Protein AF-A0A962NAY6-F1 (afdb_monomer_lite)

Foldseek 3Di:
DQDQALADWDQPPVVRDIDRADDDPDDRHQFQEWDDDDQWIWTFGDPDPWTFIKTWHADPVNRHTPDIDTQDTDDPQQNDWHYWDDDPQKIKTFRPPCVVQADPVRHGDPPDDDDDTDIDMTGSCPCVVVVVVVDDDDPPDDDDDD

Secondary structure (DSSP, 8-state):
-EETTTEEEEEETTTTEEEEPB-SS---TTEEEEEEETTEEEEEE-SSSSPEEEEEEEPTTSSBEEEEEEEEE--TT-SB---EEEETTEEEEESB--GGGB-TTSPBPTT--PPPPPEEEE-TTTTHHHHHHT-S----------

Radius of gyration: 18.01 Å; chains: 1; bounding box: 41×32×71 Å

Sequence (146 aa):
LSDYELGMLIADVQQQQVVSAEVASHNLGGIEHLSWHDGYLIAIQNYNQPNRVMRMLLSPDGRSLKSMAPLESSKPAMQRPTVGVVGGDRFYFIANSQRDDYGPDGRLFDGLQAEPRVIYQVSPSFALKAQQESGGPKAAEGNSGG

Structure (mmCIF, N/CA/C/O backbone):
data_AF-A0A962NAY6-F1
#
_entry.id   AF-A0A962NAY6-F1
#
loop_
_atom_site.group_PDB
_atom_site.id
_atom_site.type_symbol
_atom_site.label_atom_id
_atom_site.label_alt_id
_atom_site.label_comp_id
_atom_site.label_asym_id
_atom_site.label_entity_id
_atom_site.label_seq_id
_atom_site.pdbx_PDB_ins_code
_atom_site.Cartn_x
_atom_site.Cartn_y
_atom_site.Cartn_z
_atom_site.occupancy
_atom_site.B_iso_or_equiv
_atom_site.auth_seq_id
_atom_site.auth_comp_id
_atom_site.auth_asym_id
_atom_site.auth_atom_id
_atom_site.pdbx_PDB_model_num
ATOM 1 N N . LEU A 1 1 ? -8.746 7.119 1.668 1.00 86.69 1 LEU A N 1
ATOM 2 C CA . LEU A 1 1 ? -8.000 7.435 0.428 1.00 86.69 1 LEU A CA 1
ATOM 3 C C . LEU A 1 1 ? -6.519 7.428 0.765 1.00 86.69 1 LEU A C 1
ATOM 5 O O . LEU A 1 1 ? -6.186 7.724 1.908 1.00 86.69 1 LEU A O 1
ATOM 9 N N . SER A 1 2 ? -5.659 7.067 -0.180 1.00 90.00 2 SER A N 1
ATOM 10 C CA . SER A 1 2 ? -4.210 7.201 -0.027 1.00 90.00 2 SER A CA 1
ATOM 11 C C . SER A 1 2 ? -3.711 8.382 -0.841 1.00 90.00 2 SER A C 1
ATOM 13 O O . SER A 1 2 ? -4.155 8.600 -1.965 1.00 90.00 2 SER A O 1
ATOM 15 N N . ASP A 1 3 ? -2.785 9.110 -0.249 1.00 90.62 3 ASP A N 1
ATOM 16 C CA . ASP A 1 3 ? -1.947 10.114 -0.868 1.00 90.62 3 ASP A CA 1
ATOM 17 C C . ASP A 1 3 ? -0.494 9.716 -0.591 1.00 90.62 3 ASP A C 1
ATOM 19 O O . ASP A 1 3 ? -0.155 9.284 0.515 1.00 90.62 3 ASP A O 1
ATOM 23 N N . TYR A 1 4 ? 0.356 9.802 -1.608 1.00 87.81 4 TYR A N 1
ATOM 24 C CA . TYR A 1 4 ? 1.712 9.276 -1.517 1.00 87.81 4 TYR A CA 1
ATOM 25 C C . TYR A 1 4 ? 2.575 10.046 -0.509 1.00 87.81 4 TYR A C 1
ATOM 27 O O . TYR A 1 4 ? 3.373 9.443 0.206 1.00 87.81 4 TYR A O 1
ATOM 35 N N . GLU A 1 5 ? 2.365 11.355 -0.389 1.00 86.62 5 GLU A N 1
ATOM 36 C CA . GLU A 1 5 ? 3.150 12.231 0.484 1.00 86.62 5 GLU A CA 1
ATOM 37 C C . GLU A 1 5 ? 2.445 12.449 1.826 1.00 86.62 5 GLU A C 1
ATOM 39 O O . GLU A 1 5 ? 3.054 12.349 2.892 1.00 86.62 5 GLU A O 1
ATOM 44 N N . LEU A 1 6 ? 1.134 12.707 1.787 1.00 86.25 6 LEU A N 1
ATOM 45 C CA . LEU A 1 6 ? 0.334 13.024 2.975 1.00 86.25 6 LEU A CA 1
ATOM 46 C C . LEU A 1 6 ? -0.119 11.774 3.743 1.00 86.25 6 LEU A C 1
ATOM 48 O O . LEU A 1 6 ? -0.554 11.868 4.893 1.00 86.25 6 LEU A O 1
ATOM 52 N N . GLY A 1 7 ? -0.020 10.598 3.126 1.00 88.94 7 GLY A N 1
ATOM 53 C CA . GLY A 1 7 ? -0.439 9.329 3.698 1.00 88.94 7 GLY A CA 1
ATOM 54 C C . GLY A 1 7 ? -1.941 9.092 3.577 1.00 88.94 7 GLY A C 1
ATOM 55 O O . GLY A 1 7 ? -2.515 9.176 2.496 1.00 88.94 7 GLY A O 1
ATOM 56 N N . MET A 1 8 ? -2.609 8.710 4.667 1.00 89.25 8 MET A N 1
ATOM 57 C CA . MET A 1 8 ? -4.030 8.360 4.597 1.00 89.25 8 MET A CA 1
ATOM 58 C C . MET A 1 8 ? -4.925 9.571 4.852 1.00 89.25 8 MET A C 1
ATOM 60 O O . MET A 1 8 ? -4.800 10.254 5.866 1.00 89.25 8 MET A O 1
ATOM 64 N N . LEU A 1 9 ? -5.892 9.760 3.959 1.00 90.50 9 LEU A N 1
ATOM 65 C CA . LEU A 1 9 ? -6.949 10.757 4.074 1.00 90.50 9 LEU A CA 1
ATOM 66 C C . LEU A 1 9 ? -8.301 10.072 4.285 1.00 90.50 9 LEU A C 1
ATOM 68 O O . LEU A 1 9 ? -8.604 9.043 3.664 1.00 90.50 9 LEU A O 1
ATOM 72 N N . ILE A 1 10 ? -9.141 10.671 5.120 1.00 88.81 10 ILE A N 1
ATOM 73 C CA . ILE A 1 10 ? -10.516 10.252 5.379 1.00 88.81 10 ILE A CA 1
ATOM 74 C C . ILE A 1 10 ? -11.446 11.265 4.730 1.00 88.81 10 ILE A C 1
ATOM 76 O O . ILE A 1 10 ? -11.423 12.446 5.067 1.00 88.81 10 ILE A O 1
ATOM 80 N N . ALA A 1 11 ? -12.260 10.786 3.793 1.00 90.44 11 ALA A N 1
ATOM 81 C CA . ALA A 1 11 ? -13.292 11.582 3.149 1.00 90.44 11 ALA A CA 1
ATOM 82 C C . ALA A 1 11 ? -14.639 11.313 3.831 1.00 90.44 11 ALA A C 1
ATOM 84 O O . ALA A 1 11 ? -15.181 10.212 3.725 1.00 90.44 11 ALA A O 1
ATOM 85 N N . ASP A 1 12 ? -15.179 12.320 4.513 1.00 88.62 12 ASP A N 1
ATOM 86 C CA . ASP A 1 12 ? -16.567 12.333 4.962 1.00 88.62 12 ASP A CA 1
ATOM 87 C C . ASP A 1 12 ? -17.430 12.895 3.828 1.00 88.62 12 ASP A C 1
ATOM 89 O O . ASP A 1 12 ? -17.487 14.102 3.582 1.00 88.62 12 ASP A O 1
ATOM 93 N N . VAL A 1 13 ? -18.075 11.989 3.094 1.00 89.88 13 VAL A N 1
ATOM 94 C CA . VAL A 1 13 ? -18.878 12.340 1.915 1.00 89.88 13 VAL A CA 1
ATOM 95 C C . VAL A 1 13 ? -20.129 13.126 2.305 1.00 89.88 13 VAL A C 1
ATOM 97 O O . VAL A 1 13 ? -20.554 14.000 1.552 1.00 89.88 13 VAL A O 1
ATOM 100 N N . GLN A 1 14 ? -20.709 12.850 3.477 1.00 91.25 14 GLN A N 1
ATOM 101 C CA . GLN A 1 14 ? -21.913 13.544 3.938 1.00 91.25 14 GLN A CA 1
ATOM 102 C C . GLN A 1 14 ? -21.602 14.989 4.317 1.00 91.25 14 GLN A C 1
ATOM 104 O O . GLN 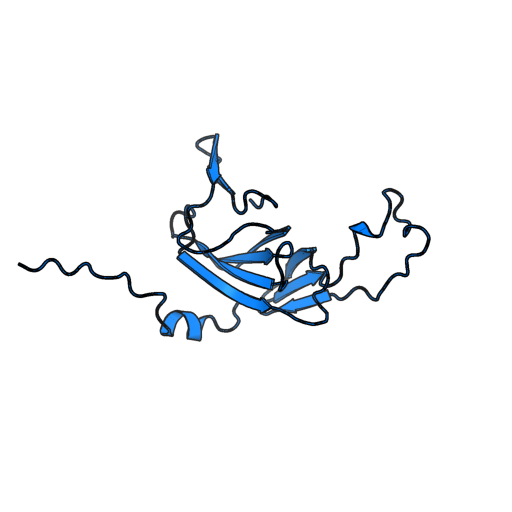A 1 14 ? -22.357 15.893 3.972 1.00 91.25 14 GLN A O 1
ATOM 109 N N . GLN A 1 15 ? -20.478 15.206 4.999 1.00 91.12 15 GLN A N 1
ATOM 110 C CA . GLN A 1 15 ? -20.043 16.535 5.433 1.00 91.12 15 GLN A CA 1
ATOM 111 C C . GLN A 1 15 ? -19.233 17.278 4.361 1.00 91.12 15 GLN A C 1
ATOM 113 O O . GLN A 1 15 ? -18.864 18.429 4.575 1.00 91.12 15 GLN A O 1
ATOM 118 N N . GLN A 1 16 ? -18.960 16.633 3.220 1.00 94.75 16 GLN A N 1
ATOM 119 C CA . GLN A 1 16 ? -18.106 17.142 2.140 1.00 94.75 16 GLN A CA 1
ATOM 120 C C . GLN A 1 16 ? -16.730 17.597 2.647 1.00 94.75 16 GLN A C 1
ATOM 122 O O . GLN A 1 16 ? -16.207 18.639 2.257 1.00 94.75 16 GLN A O 1
ATOM 127 N N . GLN A 1 17 ? -16.150 16.806 3.546 1.00 92.56 17 GLN A N 1
ATOM 128 C CA . GLN A 1 17 ? -14.901 17.117 4.235 1.00 92.56 17 GLN A CA 1
ATOM 129 C C . GLN A 1 17 ? -13.864 16.037 3.949 1.00 92.56 17 GLN A C 1
ATOM 131 O O . GLN A 1 17 ? -14.187 14.852 3.860 1.00 92.56 17 GLN A O 1
ATOM 136 N N . VAL A 1 18 ? -12.602 16.443 3.839 1.00 91.50 18 VAL A N 1
ATOM 137 C CA . VAL A 1 18 ? -11.463 15.527 3.776 1.00 91.50 18 VAL A CA 1
ATOM 138 C C . VAL A 1 18 ? -10.482 15.937 4.858 1.00 91.50 18 VAL A C 1
ATOM 140 O O . VAL A 1 18 ? -10.054 17.087 4.903 1.00 91.50 18 VAL A O 1
ATOM 143 N N . VAL A 1 19 ? -10.138 14.995 5.728 1.00 88.19 19 VAL A N 1
ATOM 144 C CA . VAL A 1 19 ? -9.191 15.205 6.825 1.00 88.19 19 VAL A CA 1
ATOM 145 C C . VAL A 1 19 ? -8.074 14.176 6.751 1.00 88.19 19 VAL A C 1
ATOM 147 O O . VAL A 1 19 ? -8.284 13.050 6.293 1.00 88.19 19 VAL A O 1
ATOM 150 N N . SER A 1 20 ? -6.881 14.541 7.207 1.00 87.12 20 SER A N 1
ATOM 151 C CA . SER A 1 20 ? -5.810 13.565 7.402 1.00 87.12 20 SER A CA 1
ATOM 152 C C . SER A 1 20 ? -6.200 12.583 8.500 1.00 87.12 20 SER 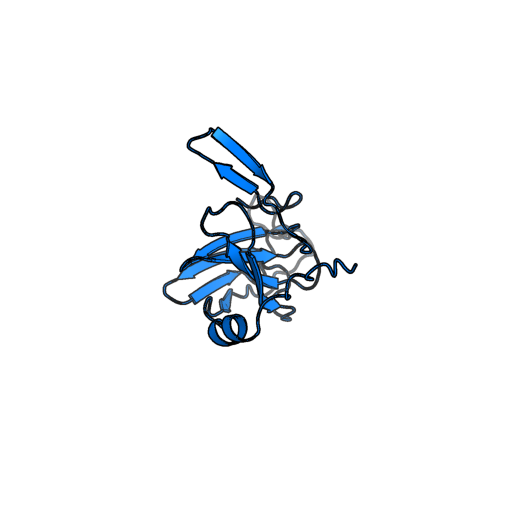A C 1
ATOM 154 O O . SER A 1 20 ? -6.783 12.974 9.510 1.00 87.12 20 SER A O 1
ATOM 156 N N . ALA A 1 21 ? -5.878 11.306 8.314 1.00 84.12 21 ALA A N 1
ATOM 157 C CA . ALA A 1 21 ? -6.106 10.320 9.354 1.00 84.12 21 ALA A CA 1
ATOM 158 C C . ALA A 1 21 ? -5.185 10.570 10.547 1.00 84.12 21 ALA A C 1
ATOM 160 O O . ALA A 1 21 ? -3.968 10.684 10.394 1.00 84.12 21 ALA A O 1
ATOM 161 N N . GLU A 1 22 ? -5.767 10.623 11.742 1.00 75.12 22 GLU A N 1
ATOM 162 C CA . GLU A 1 22 ? -4.994 10.744 12.970 1.00 75.12 22 GLU A CA 1
ATOM 163 C C . GLU A 1 22 ? -4.288 9.425 13.284 1.00 75.12 22 GLU A C 1
ATOM 165 O O . GLU A 1 22 ? -4.908 8.353 13.322 1.00 75.12 22 GLU A O 1
ATOM 170 N N . VAL A 1 23 ? -2.979 9.509 13.530 1.00 67.75 23 VAL A N 1
ATOM 171 C CA . VAL A 1 23 ? -2.162 8.351 13.886 1.00 67.75 23 VAL A CA 1
ATOM 172 C C . VAL A 1 23 ? -1.147 8.725 14.948 1.00 67.75 23 VAL A C 1
ATOM 174 O O . VAL A 1 23 ? -0.259 9.547 14.725 1.00 67.75 23 VAL A O 1
ATOM 177 N N . ALA A 1 24 ? -1.230 8.058 16.095 1.00 60.72 24 ALA A N 1
ATOM 178 C CA . ALA A 1 24 ? -0.119 8.042 17.027 1.00 60.72 24 ALA A CA 1
ATOM 179 C C . ALA A 1 24 ? 0.990 7.134 16.464 1.00 60.72 24 ALA A C 1
ATOM 181 O O . ALA A 1 24 ? 0.734 5.995 16.065 1.00 60.72 24 ALA A O 1
ATOM 182 N N . SER A 1 25 ? 2.217 7.661 16.430 1.00 69.38 25 SER A N 1
ATOM 183 C CA . SER A 1 25 ? 3.483 6.918 16.303 1.00 69.38 25 SER A CA 1
ATOM 184 C C . SER A 1 25 ? 3.758 6.084 15.035 1.00 69.38 25 SER A C 1
ATOM 186 O O . SER A 1 25 ? 4.761 5.372 15.015 1.00 69.38 25 SER A O 1
ATOM 188 N N . HIS A 1 26 ? 2.976 6.196 13.951 1.00 75.25 26 HIS A N 1
ATOM 189 C CA . HIS A 1 26 ? 3.254 5.473 12.696 1.00 75.25 26 HIS A CA 1
ATOM 190 C C . HIS A 1 26 ? 3.358 6.396 11.478 1.00 75.25 26 HIS A C 1
ATOM 192 O O . HIS A 1 26 ? 2.578 7.328 11.307 1.00 75.25 26 HIS A O 1
ATOM 198 N N . ASN A 1 27 ? 4.315 6.094 10.596 1.00 82.56 27 ASN A N 1
ATOM 199 C CA . ASN A 1 27 ? 4.482 6.774 9.314 1.00 82.56 27 ASN A CA 1
ATOM 200 C C . ASN A 1 27 ? 3.511 6.186 8.270 1.00 82.56 27 ASN A C 1
ATOM 202 O O . ASN A 1 27 ? 3.613 5.004 7.911 1.00 82.56 27 ASN A O 1
ATOM 206 N N . LEU A 1 28 ? 2.592 7.027 7.791 1.00 86.94 28 LEU A N 1
ATOM 207 C CA . LEU A 1 28 ? 1.651 6.708 6.715 1.00 86.94 28 LEU A CA 1
ATOM 208 C C . LEU A 1 28 ? 2.088 7.195 5.330 1.00 86.94 28 LEU A C 1
ATOM 210 O O . LEU A 1 28 ? 1.379 6.940 4.365 1.00 86.94 28 LEU A O 1
ATOM 214 N N . GLY A 1 29 ? 3.230 7.866 5.211 1.00 87.44 29 GLY A N 1
ATOM 215 C CA . GLY A 1 29 ? 3.781 8.243 3.916 1.00 87.44 29 GLY A CA 1
ATOM 216 C C . GLY A 1 29 ? 4.056 7.014 3.050 1.00 87.44 29 GLY A C 1
ATOM 217 O O . GLY A 1 29 ? 4.313 5.905 3.544 1.00 87.44 29 GLY A O 1
ATOM 218 N N . GLY A 1 30 ? 3.977 7.209 1.740 1.00 91.44 30 GLY A N 1
ATOM 219 C CA . GLY A 1 30 ? 4.284 6.191 0.752 1.00 91.44 30 GLY A CA 1
ATOM 220 C C . GLY A 1 30 ? 3.268 5.082 0.607 1.00 91.44 30 GLY A C 1
ATOM 221 O O . GLY A 1 30 ? 3.652 3.999 0.170 1.00 91.44 30 GLY A O 1
ATOM 222 N N . ILE A 1 31 ? 2.020 5.291 1.035 1.00 94.25 31 ILE A N 1
ATOM 223 C CA . ILE A 1 31 ? 0.941 4.349 0.736 1.00 94.25 31 ILE A CA 1
ATOM 224 C C . ILE A 1 31 ? 0.602 4.491 -0.750 1.00 94.25 31 ILE A C 1
ATOM 226 O O . ILE A 1 31 ? -0.064 5.438 -1.156 1.00 94.25 31 ILE A O 1
ATOM 230 N N . GLU A 1 32 ? 1.042 3.525 -1.550 1.00 94.31 32 GLU A N 1
ATOM 231 C CA . GLU A 1 32 ? 0.758 3.459 -2.989 1.00 94.31 32 GLU A CA 1
ATOM 232 C C . GLU A 1 32 ? -0.661 2.947 -3.253 1.00 94.31 32 GLU A C 1
ATOM 234 O O . GLU A 1 32 ? -1.308 3.349 -4.216 1.00 94.31 32 GLU A O 1
ATOM 239 N N . HIS A 1 33 ? -1.173 2.059 -2.392 1.00 95.25 33 HIS A N 1
ATOM 240 C CA . HIS A 1 33 ? -2.479 1.434 -2.597 1.00 95.25 33 HIS A CA 1
ATOM 241 C C . HIS A 1 33 ? -3.174 1.066 -1.289 1.00 95.25 33 HIS A C 1
ATOM 243 O O . HIS A 1 33 ? -2.528 0.613 -0.341 1.00 95.25 33 HIS A O 1
ATOM 249 N N . LEU A 1 34 ? -4.506 1.183 -1.278 1.00 95.50 34 LEU A N 1
ATOM 250 C CA . LEU A 1 34 ? -5.388 0.742 -0.196 1.00 95.50 34 LEU A CA 1
ATOM 251 C C . LEU A 1 34 ? -6.483 -0.190 -0.723 1.00 95.50 34 LEU A C 1
ATOM 253 O O . LEU A 1 34 ? -7.079 0.043 -1.772 1.00 95.50 34 LEU A O 1
ATOM 257 N N . SER A 1 35 ? -6.799 -1.235 0.034 1.00 95.44 35 SER A N 1
ATOM 258 C CA . SER A 1 35 ? -7.940 -2.123 -0.218 1.00 95.44 35 SER A CA 1
ATOM 259 C C . SER A 1 35 ? -8.664 -2.449 1.075 1.00 95.44 35 SER A C 1
ATOM 261 O O . SER A 1 35 ? -8.028 -2.674 2.097 1.00 95.44 35 SER A O 1
ATOM 263 N N . TRP A 1 36 ? -9.992 -2.486 1.038 1.00 92.44 36 TRP A N 1
ATOM 264 C CA . TRP A 1 36 ? -10.805 -2.889 2.183 1.00 92.44 36 TRP A CA 1
ATOM 265 C C . TRP A 1 36 ? -11.048 -4.398 2.176 1.00 92.44 36 TRP A C 1
ATOM 267 O O . TRP A 1 36 ? -11.346 -4.966 1.125 1.00 92.44 36 TRP A O 1
ATOM 277 N N . HIS A 1 37 ? -10.959 -5.037 3.341 1.00 92.62 37 HIS A N 1
ATOM 278 C CA . HIS A 1 37 ? -11.319 -6.440 3.526 1.00 92.62 37 HIS A CA 1
ATOM 279 C C . HIS A 1 37 ? -11.684 -6.710 4.991 1.00 92.62 37 HIS A C 1
ATOM 281 O O . HIS A 1 37 ? -10.914 -6.382 5.887 1.00 92.62 37 HIS A O 1
ATOM 287 N N . ASP A 1 38 ? -12.864 -7.286 5.233 1.00 88.94 38 ASP A N 1
ATOM 288 C CA . ASP A 1 38 ? -13.314 -7.804 6.535 1.00 88.94 38 ASP A CA 1
ATOM 289 C C . ASP A 1 38 ? -13.043 -6.900 7.755 1.00 88.94 38 ASP A C 1
ATOM 291 O O . ASP A 1 38 ? -12.632 -7.356 8.822 1.00 88.94 38 ASP A O 1
ATOM 295 N N . GLY A 1 39 ? -13.303 -5.595 7.615 1.00 86.62 39 GLY A N 1
ATOM 296 C CA . GLY A 1 39 ? -13.202 -4.636 8.723 1.00 86.62 39 GLY A CA 1
ATOM 297 C C . GLY A 1 39 ? -11.834 -3.972 8.884 1.00 86.62 39 GLY A C 1
ATOM 298 O O . GLY A 1 39 ? -11.640 -3.200 9.822 1.00 86.62 39 GLY A O 1
ATOM 299 N N . TYR A 1 40 ? -10.888 -4.243 7.989 1.00 91.50 40 TYR A N 1
ATOM 300 C CA . TYR A 1 40 ? -9.575 -3.609 7.981 1.00 91.50 40 TYR A CA 1
ATOM 301 C C . TYR A 1 40 ? -9.169 -3.163 6.577 1.00 91.50 40 TYR A C 1
ATOM 303 O O . TYR A 1 40 ? -9.692 -3.610 5.554 1.00 91.50 40 TYR A O 1
ATOM 311 N N . LEU A 1 41 ? -8.201 -2.253 6.542 1.00 94.25 41 LEU A N 1
ATOM 312 C CA . LEU A 1 41 ? -7.511 -1.850 5.329 1.00 94.25 41 LEU A CA 1
ATOM 313 C C . LEU A 1 41 ? -6.258 -2.708 5.137 1.00 94.25 41 LEU A C 1
ATOM 315 O O . LEU A 1 41 ? -5.554 -3.051 6.087 1.00 94.25 41 LEU A O 1
ATOM 319 N N . ILE A 1 42 ? -5.966 -3.021 3.885 1.00 96.31 42 ILE A N 1
ATOM 320 C CA . ILE A 1 42 ? -4.697 -3.562 3.421 1.00 96.31 42 ILE A CA 1
ATOM 321 C C . ILE A 1 42 ? -4.000 -2.434 2.673 1.00 96.31 42 ILE A C 1
ATOM 323 O O . ILE A 1 42 ? -4.572 -1.878 1.735 1.00 96.31 42 ILE A O 1
ATOM 327 N N . ALA A 1 43 ? -2.785 -2.099 3.086 1.00 95.81 43 ALA A N 1
ATOM 328 C CA . ALA A 1 43 ? -1.992 -1.035 2.496 1.00 95.81 43 ALA A CA 1
ATOM 329 C C . ALA A 1 43 ? -0.705 -1.584 1.891 1.00 95.81 43 ALA A C 1
ATOM 331 O O . ALA A 1 43 ? -0.010 -2.377 2.527 1.00 95.81 43 ALA A O 1
ATOM 332 N N . ILE A 1 44 ? -0.360 -1.120 0.695 1.00 97.00 44 ILE A N 1
ATOM 333 C CA . ILE A 1 44 ? 0.973 -1.300 0.118 1.00 97.00 44 ILE A CA 1
ATOM 334 C C . ILE A 1 44 ? 1.751 -0.014 0.377 1.00 97.00 44 ILE A C 1
ATOM 336 O O . ILE A 1 44 ? 1.296 1.058 -0.014 1.00 97.00 44 ILE A O 1
ATOM 340 N N . GLN A 1 45 ? 2.906 -0.124 1.036 1.00 94.56 45 GLN A N 1
ATOM 341 C CA . GLN A 1 45 ? 3.843 0.984 1.215 1.00 94.56 45 GLN A CA 1
ATOM 342 C C . GLN A 1 45 ? 5.162 0.696 0.501 1.00 94.56 45 GLN A C 1
ATOM 344 O O . GLN A 1 45 ? 5.781 -0.345 0.749 1.00 94.56 45 GLN A O 1
ATOM 349 N N . ASN A 1 46 ? 5.584 1.616 -0.367 1.00 94.00 46 ASN A N 1
ATOM 350 C CA . ASN A 1 46 ? 6.773 1.456 -1.213 1.00 94.00 46 ASN A CA 1
ATOM 351 C C . ASN A 1 46 ? 7.700 2.694 -1.273 1.00 94.00 46 ASN A C 1
ATOM 353 O O . ASN A 1 46 ? 8.704 2.651 -1.977 1.00 94.00 46 ASN A O 1
ATOM 357 N N . TYR A 1 47 ? 7.408 3.767 -0.526 1.00 89.44 47 TYR A N 1
ATOM 358 C CA . TYR A 1 47 ? 8.286 4.949 -0.461 1.00 89.44 47 TYR A CA 1
ATOM 359 C C . TYR A 1 47 ? 9.539 4.713 0.385 1.00 89.44 47 TYR A C 1
ATOM 361 O O . TYR A 1 47 ? 10.657 5.000 -0.031 1.00 89.44 47 TYR A O 1
ATOM 369 N N . ASN A 1 48 ? 9.350 4.172 1.591 1.00 84.69 48 ASN A N 1
ATOM 370 C CA . ASN A 1 48 ? 10.434 3.894 2.527 1.00 84.69 48 ASN A CA 1
ATOM 371 C C . ASN A 1 48 ? 10.785 2.410 2.497 1.00 84.69 48 ASN A C 1
ATOM 373 O O . ASN A 1 48 ? 9.895 1.559 2.512 1.00 84.69 48 ASN A O 1
ATOM 377 N N . GLN A 1 49 ? 12.081 2.100 2.541 1.00 87.75 49 GLN A N 1
ATOM 378 C CA . GLN A 1 49 ? 12.527 0.723 2.714 1.00 87.75 49 GLN A CA 1
ATOM 379 C C . GLN A 1 49 ? 12.427 0.283 4.189 1.00 87.75 49 GLN A C 1
ATOM 381 O O . GLN A 1 49 ? 12.717 1.078 5.086 1.00 87.75 49 GLN A O 1
ATOM 386 N N . PRO A 1 50 ? 12.052 -0.981 4.459 1.00 91.81 50 PRO A N 1
ATOM 387 C CA . PRO A 1 50 ? 11.656 -1.991 3.478 1.00 91.81 50 PRO A CA 1
ATOM 388 C C . PRO A 1 50 ? 10.240 -1.762 2.926 1.00 91.81 50 PRO A C 1
ATOM 390 O O . PRO A 1 50 ? 9.322 -1.411 3.671 1.00 91.81 50 PRO A O 1
ATOM 393 N N . ASN A 1 51 ? 10.054 -2.073 1.640 1.00 95.25 51 ASN A N 1
ATOM 394 C CA . ASN A 1 51 ? 8.727 -2.220 1.043 1.00 95.25 51 ASN A CA 1
ATOM 395 C C . ASN A 1 51 ? 7.882 -3.225 1.840 1.00 95.25 51 ASN A C 1
ATOM 397 O O . ASN A 1 51 ? 8.366 -4.300 2.221 1.00 95.25 51 ASN A O 1
ATOM 401 N N . ARG A 1 52 ? 6.604 -2.902 2.061 1.00 95.44 52 ARG A N 1
ATOM 402 C CA . ARG A 1 52 ? 5.740 -3.674 2.964 1.00 95.44 52 ARG A CA 1
ATOM 403 C C . ARG A 1 52 ? 4.273 -3.676 2.552 1.00 95.44 52 ARG A C 1
ATOM 405 O O . ARG A 1 52 ? 3.757 -2.696 2.022 1.00 95.44 52 ARG A O 1
ATOM 412 N N . VAL A 1 53 ? 3.600 -4.782 2.858 1.00 96.75 53 VAL A N 1
ATOM 413 C CA . VAL A 1 53 ? 2.140 -4.895 2.866 1.00 96.75 53 VAL A CA 1
ATOM 414 C C . VAL A 1 53 ? 1.687 -4.906 4.317 1.00 96.75 53 VAL A C 1
ATOM 416 O O . VAL A 1 53 ? 2.126 -5.744 5.105 1.00 96.75 53 VAL A O 1
ATOM 419 N N . MET A 1 54 ? 0.809 -3.980 4.678 1.00 94.56 54 MET A N 1
ATOM 420 C CA . MET A 1 54 ? 0.342 -3.764 6.044 1.00 94.56 54 MET A CA 1
ATOM 421 C C . MET A 1 54 ? -1.154 -4.042 6.145 1.00 94.56 54 MET A C 1
ATOM 423 O O . MET A 1 54 ? -1.920 -3.662 5.266 1.00 94.56 54 MET A O 1
ATOM 427 N N . ARG A 1 55 ? -1.581 -4.638 7.254 1.00 94.56 55 ARG A N 1
ATOM 428 C CA . ARG A 1 55 ? -2.966 -4.614 7.719 1.00 94.56 55 ARG A CA 1
ATOM 429 C C . ARG A 1 55 ? -3.139 -3.439 8.671 1.00 94.56 55 ARG A C 1
ATOM 431 O O . ARG A 1 55 ? -2.315 -3.243 9.561 1.00 94.56 55 ARG A O 1
ATOM 438 N N . MET A 1 56 ? -4.206 -2.680 8.490 1.00 91.81 56 MET A N 1
ATOM 439 C CA . MET A 1 56 ? -4.513 -1.467 9.233 1.00 91.81 56 MET A CA 1
ATOM 440 C C . MET A 1 56 ? -5.941 -1.558 9.771 1.00 91.81 56 MET A C 1
ATOM 442 O O . MET A 1 56 ? -6.898 -1.633 9.001 1.00 91.81 56 MET A O 1
ATOM 446 N N . LEU A 1 57 ? -6.088 -1.565 11.092 1.00 89.94 57 LEU A N 1
ATOM 447 C CA . LEU A 1 57 ? -7.393 -1.561 11.741 1.00 89.94 57 LEU A CA 1
ATOM 448 C C . LEU A 1 57 ? -7.819 -0.118 11.995 1.00 89.94 57 LEU A C 1
ATOM 450 O O . LEU A 1 57 ? -7.088 0.636 12.641 1.00 89.94 57 LEU A O 1
ATOM 454 N N . LEU A 1 58 ? -9.004 0.254 11.519 1.00 86.25 58 LEU A N 1
ATOM 455 C CA . LEU A 1 58 ? -9.594 1.556 11.816 1.00 86.25 58 LEU A CA 1
ATOM 456 C C . LEU A 1 58 ? -10.357 1.528 13.145 1.00 86.25 58 LEU A C 1
ATOM 458 O O . LEU A 1 58 ? -10.755 0.475 13.648 1.00 86.25 58 LEU A O 1
ATOM 462 N N . SER A 1 59 ? -10.584 2.705 13.716 1.00 85.88 59 SER A N 1
ATOM 463 C CA . SER A 1 59 ? -11.572 2.894 14.773 1.00 85.88 59 SER A CA 1
ATOM 464 C C . SER A 1 59 ? -12.986 2.569 14.276 1.00 85.88 59 SER A C 1
ATOM 466 O O . SER A 1 59 ? -13.236 2.632 13.073 1.00 85.88 59 SER A O 1
ATOM 468 N N . PRO A 1 60 ? -13.936 2.249 15.178 1.00 85.12 60 PRO A N 1
ATOM 469 C CA . PRO A 1 60 ? -15.314 1.941 14.784 1.00 85.12 60 PRO A CA 1
ATOM 470 C C . PRO A 1 60 ? -16.011 3.055 13.988 1.00 85.12 60 PRO A C 1
ATOM 472 O O . PRO A 1 60 ? -16.869 2.768 13.162 1.00 85.12 60 PRO A O 1
ATOM 475 N N . ASP A 1 61 ? -15.634 4.315 14.216 1.00 84.06 61 ASP A N 1
ATOM 476 C CA . ASP A 1 61 ? -16.121 5.476 13.460 1.00 84.06 61 ASP A CA 1
ATOM 477 C C . ASP A 1 61 ? -15.388 5.692 12.119 1.00 84.06 61 ASP A C 1
ATOM 479 O O . ASP A 1 61 ? -15.732 6.605 11.373 1.00 84.06 61 ASP A O 1
ATOM 483 N N . GLY A 1 62 ? -14.374 4.877 11.808 1.00 80.81 62 GLY A N 1
ATOM 484 C CA . GLY A 1 62 ? -13.560 4.964 10.596 1.00 80.81 62 GLY A CA 1
ATOM 485 C C . GLY A 1 62 ? -12.616 6.168 10.540 1.00 80.81 62 GLY A C 1
ATOM 486 O O . GLY A 1 62 ? -12.036 6.420 9.485 1.00 80.81 62 GLY A O 1
ATOM 487 N N . ARG A 1 63 ? -12.466 6.923 11.639 1.00 80.25 63 ARG A N 1
ATOM 488 C CA . ARG A 1 63 ? -11.789 8.234 11.649 1.00 80.25 63 ARG A CA 1
ATOM 489 C C . ARG A 1 63 ? -10.334 8.222 12.123 1.00 80.25 63 ARG A C 1
ATOM 491 O O . ARG A 1 63 ? -9.636 9.219 11.981 1.00 80.25 63 ARG A O 1
ATOM 498 N N . SER A 1 64 ? -9.855 7.108 12.662 1.00 82.12 64 SER A N 1
ATOM 499 C CA . SER A 1 64 ? -8.484 6.977 13.168 1.00 82.12 64 SER A CA 1
ATOM 500 C C . SER A 1 64 ? -7.949 5.563 12.966 1.00 82.12 64 SER A C 1
ATOM 502 O O . SER A 1 64 ? -8.721 4.616 12.793 1.00 82.12 64 SER A O 1
ATOM 504 N N . LEU A 1 65 ? -6.625 5.399 13.011 1.00 85.50 65 LEU A N 1
ATOM 505 C CA . LEU A 1 65 ? -6.005 4.074 13.052 1.00 85.50 65 LEU A CA 1
ATOM 506 C C . LEU A 1 65 ? -5.890 3.567 14.489 1.00 85.50 65 LEU A C 1
ATOM 508 O O . LEU A 1 65 ? -5.340 4.234 15.361 1.00 85.50 65 LEU A O 1
ATOM 512 N N . LYS A 1 66 ? -6.375 2.345 14.723 1.00 86.44 66 LYS A N 1
ATOM 513 C CA . LYS A 1 66 ? -6.245 1.634 16.001 1.00 86.44 66 LYS A CA 1
ATOM 514 C C . LYS A 1 66 ? -4.977 0.804 16.072 1.00 86.44 66 LYS A C 1
ATOM 516 O O . LYS A 1 66 ? -4.340 0.758 17.119 1.00 86.44 66 LYS A O 1
ATOM 521 N N . SER A 1 67 ? -4.622 0.131 14.984 1.00 86.44 67 SER A N 1
ATOM 522 C CA . SER A 1 67 ? -3.394 -0.654 14.920 1.00 86.44 67 SER A CA 1
ATOM 523 C C . SER A 1 67 ? -2.941 -0.870 13.484 1.00 86.44 67 SER A C 1
ATOM 525 O O . SER A 1 67 ? -3.721 -0.773 12.533 1.00 86.44 67 SER A O 1
ATOM 527 N N . MET A 1 68 ? -1.655 -1.172 13.339 1.00 88.25 68 MET A N 1
ATOM 528 C CA . MET A 1 68 ? -1.040 -1.547 12.078 1.00 88.25 68 MET A CA 1
ATOM 529 C C . MET A 1 68 ? -0.143 -2.754 12.306 1.00 88.25 68 MET A C 1
ATOM 531 O O . MET A 1 68 ? 0.571 -2.814 13.305 1.00 88.25 68 MET A O 1
ATOM 535 N N . ALA A 1 69 ? -0.145 -3.699 11.374 1.00 90.56 69 ALA A N 1
ATOM 536 C CA . ALA A 1 69 ? 0.753 -4.838 11.434 1.00 90.56 69 ALA A CA 1
ATOM 537 C C . ALA A 1 69 ? 1.188 -5.287 10.038 1.00 90.56 69 ALA A C 1
ATOM 539 O O . ALA A 1 69 ? 0.370 -5.272 9.116 1.00 90.56 69 ALA A O 1
ATOM 540 N N . PRO A 1 70 ? 2.448 -5.709 9.856 1.00 92.25 70 PRO A N 1
ATOM 541 C CA . PRO A 1 70 ? 2.892 -6.240 8.577 1.00 92.25 70 PRO A CA 1
ATOM 542 C C . PRO A 1 70 ? 2.190 -7.569 8.276 1.00 92.25 70 PRO A C 1
ATOM 544 O O . PRO A 1 70 ? 2.123 -8.460 9.123 1.00 92.25 70 PRO A O 1
ATOM 547 N N . LEU A 1 71 ? 1.677 -7.694 7.054 1.00 95.00 71 LEU A N 1
ATOM 548 C CA . LEU A 1 71 ? 1.302 -8.970 6.440 1.00 95.00 71 LEU A CA 1
ATOM 549 C C . LEU A 1 71 ? 2.495 -9.582 5.708 1.00 95.00 71 LEU A C 1
ATOM 551 O O . LEU A 1 71 ? 2.656 -10.797 5.697 1.00 95.00 71 LEU A O 1
ATOM 555 N N . GLU A 1 72 ? 3.318 -8.729 5.102 1.00 94.88 72 GLU A N 1
ATOM 556 C CA . GLU A 1 72 ? 4.541 -9.108 4.409 1.00 94.88 72 GLU A CA 1
ATOM 557 C C . GLU A 1 72 ? 5.494 -7.911 4.359 1.00 94.88 72 GLU A C 1
ATOM 559 O O . GLU A 1 72 ? 5.051 -6.765 4.250 1.00 94.88 72 GLU A O 1
ATOM 564 N N . SER A 1 73 ? 6.799 -8.148 4.452 1.00 94.56 73 SER A N 1
ATOM 565 C CA . SER A 1 73 ? 7.795 -7.072 4.429 1.00 94.56 73 SER A CA 1
ATOM 566 C C . SER A 1 73 ? 9.148 -7.580 3.954 1.00 94.56 73 SER A C 1
ATOM 568 O O . SER A 1 73 ? 9.533 -8.712 4.249 1.00 94.56 73 SER A O 1
ATOM 570 N N . SER A 1 74 ? 9.896 -6.721 3.258 1.00 92.75 74 SER A N 1
ATOM 571 C CA . SER A 1 74 ? 11.310 -6.955 2.940 1.00 92.75 74 SER A CA 1
ATOM 572 C C . SER A 1 74 ? 11.584 -8.227 2.121 1.00 92.75 74 SER A C 1
ATOM 574 O O . SER A 1 74 ? 12.659 -8.825 2.225 1.00 92.75 74 SER A O 1
ATOM 576 N N . LYS A 1 75 ? 10.627 -8.669 1.295 1.00 92.38 75 LYS A N 1
ATOM 577 C CA . LYS A 1 75 ? 10.830 -9.814 0.398 1.00 92.38 75 LYS A CA 1
ATOM 578 C C . LYS A 1 75 ? 11.704 -9.415 -0.791 1.00 92.38 75 LYS A C 1
ATOM 580 O O . LYS A 1 75 ? 11.407 -8.398 -1.412 1.00 92.38 75 LYS A O 1
ATOM 585 N N . PRO A 1 76 ? 12.679 -10.248 -1.208 1.00 91.88 76 PRO A N 1
ATOM 586 C CA . PRO A 1 76 ? 13.496 -9.967 -2.393 1.00 91.88 76 PRO A CA 1
ATOM 587 C C . PRO A 1 76 ? 12.680 -9.715 -3.671 1.00 91.88 76 PRO A C 1
ATOM 589 O O . PRO A 1 76 ? 13.076 -8.927 -4.520 1.00 91.88 76 PRO A O 1
ATOM 592 N N . ALA A 1 77 ? 11.513 -10.356 -3.795 1.00 90.38 77 ALA A N 1
ATOM 593 C CA . ALA A 1 77 ? 10.608 -10.166 -4.927 1.00 90.38 77 ALA A CA 1
ATOM 594 C C . ALA A 1 77 ? 9.778 -8.865 -4.863 1.00 90.38 77 ALA A C 1
ATOM 596 O O . ALA A 1 77 ? 9.206 -8.460 -5.872 1.00 90.38 77 ALA A O 1
ATOM 597 N N . MET A 1 78 ? 9.692 -8.211 -3.698 1.00 93.44 78 MET A N 1
ATOM 598 C CA . MET A 1 78 ? 8.945 -6.967 -3.482 1.00 93.44 78 MET A CA 1
ATOM 599 C C . MET A 1 78 ? 9.833 -5.744 -3.716 1.00 93.44 78 MET A C 1
ATOM 601 O O . MET A 1 78 ? 10.031 -4.931 -2.817 1.00 93.44 78 MET A O 1
ATOM 605 N N . GLN A 1 79 ? 10.382 -5.611 -4.920 1.00 92.38 79 GLN A N 1
ATOM 606 C CA . GLN A 1 79 ? 11.273 -4.495 -5.249 1.00 92.38 79 GLN A CA 1
ATOM 607 C C . GLN A 1 79 ? 10.516 -3.188 -5.508 1.00 92.38 79 GLN A C 1
ATOM 609 O O . GLN A 1 79 ? 10.956 -2.122 -5.086 1.00 92.38 79 GLN A O 1
ATOM 614 N N . ARG A 1 80 ? 9.381 -3.269 -6.211 1.00 93.56 80 ARG A N 1
ATOM 615 C CA . ARG A 1 80 ? 8.550 -2.120 -6.608 1.00 93.56 80 ARG A CA 1
ATOM 616 C C . ARG A 1 80 ? 7.071 -2.511 -6.527 1.00 93.56 80 ARG A C 1
ATOM 618 O O . ARG A 1 80 ? 6.427 -2.645 -7.577 1.00 93.56 80 ARG A O 1
ATOM 625 N N . PRO A 1 81 ? 6.538 -2.807 -5.321 1.00 96.12 81 PRO A N 1
ATOM 626 C CA . PRO A 1 81 ? 5.148 -3.195 -5.199 1.00 96.12 81 PRO A CA 1
ATOM 627 C C . PRO A 1 81 ? 4.249 -1.997 -5.493 1.00 96.12 81 PRO A C 1
ATOM 629 O O . PRO A 1 81 ? 4.608 -0.874 -5.149 1.00 96.12 81 PRO A O 1
ATOM 632 N N . THR A 1 82 ? 3.112 -2.221 -6.154 1.00 95.25 82 THR A N 1
ATOM 633 C CA . THR A 1 82 ? 2.226 -1.115 -6.564 1.00 95.25 82 THR A CA 1
ATOM 634 C C . THR A 1 82 ? 0.788 -1.308 -6.121 1.00 95.25 82 THR A C 1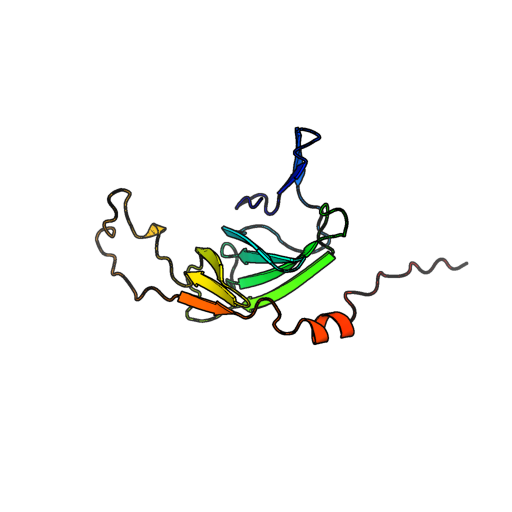
ATOM 636 O O . THR A 1 82 ? 0.453 -1.035 -4.975 1.00 95.25 82 THR A O 1
ATOM 639 N N . VAL A 1 83 ? -0.059 -1.806 -7.015 1.00 95.62 83 VAL A N 1
ATOM 640 C CA . VAL A 1 83 ? -1.485 -1.995 -6.771 1.00 95.62 83 VAL A CA 1
ATOM 641 C C . VAL A 1 83 ? -1.794 -3.453 -6.470 1.00 95.62 83 VAL A C 1
ATOM 643 O O . VAL A 1 83 ? -1.071 -4.371 -6.880 1.00 95.62 83 VAL A O 1
ATOM 646 N N . GLY A 1 84 ? -2.891 -3.663 -5.751 1.00 96.06 84 GLY A N 1
ATOM 647 C CA . GLY A 1 84 ? -3.377 -4.993 -5.427 1.00 96.06 84 GLY A CA 1
ATOM 648 C C . GLY A 1 84 ? -4.892 -5.089 -5.406 1.00 96.06 84 GLY A C 1
ATOM 649 O O . GLY A 1 84 ? -5.613 -4.097 -5.485 1.00 96.06 84 GLY A O 1
ATOM 650 N N . VAL A 1 85 ? -5.377 -6.317 -5.309 1.00 97.00 85 VAL A N 1
ATOM 651 C CA . VAL A 1 85 ? -6.798 -6.636 -5.294 1.00 97.00 85 VAL A CA 1
ATOM 652 C C . VAL A 1 85 ? -7.062 -7.773 -4.321 1.00 97.00 85 VAL A C 1
ATOM 654 O O . VAL A 1 85 ? -6.263 -8.702 -4.172 1.00 97.00 85 VAL A O 1
ATOM 657 N N . VAL A 1 86 ? -8.204 -7.690 -3.651 1.00 96.88 86 VAL A N 1
ATOM 658 C CA . VAL A 1 86 ? -8.723 -8.774 -2.824 1.00 96.88 86 VAL A CA 1
ATOM 659 C C . VAL A 1 86 ? -9.523 -9.717 -3.718 1.00 96.88 86 VAL A C 1
ATOM 661 O O . VAL A 1 86 ? -10.452 -9.291 -4.401 1.00 96.88 86 VAL A O 1
ATOM 664 N N . GLY A 1 87 ? -9.162 -10.997 -3.709 1.00 95.69 87 GLY A N 1
ATOM 665 C CA . GLY A 1 87 ? -9.886 -12.071 -4.380 1.00 95.69 87 GLY A CA 1
ATOM 666 C C . GLY A 1 87 ? -10.222 -13.165 -3.375 1.00 95.69 87 GLY A C 1
ATOM 667 O O . GLY A 1 87 ? -9.336 -13.912 -2.963 1.00 95.69 87 GLY A O 1
ATOM 668 N N . GLY A 1 88 ? -11.490 -13.253 -2.966 1.00 93.94 88 GLY A N 1
ATOM 669 C CA . GLY A 1 88 ? -11.918 -14.179 -1.915 1.00 93.94 88 GLY A CA 1
ATOM 670 C C . GLY A 1 88 ? -11.245 -13.869 -0.575 1.00 93.94 88 GLY A C 1
ATOM 671 O O . GLY A 1 88 ? -11.359 -12.756 -0.067 1.00 93.94 88 GLY A O 1
ATOM 672 N N . ASP A 1 89 ? -10.528 -14.850 -0.023 1.00 93.81 89 ASP A N 1
ATOM 673 C CA . ASP A 1 89 ? -9.782 -14.747 1.239 1.00 93.81 89 ASP A CA 1
ATOM 674 C C . ASP A 1 89 ? -8.310 -14.335 1.043 1.00 93.81 89 ASP A C 1
ATOM 676 O O . ASP A 1 89 ? -7.499 -14.480 1.960 1.00 93.81 89 ASP A O 1
ATOM 680 N N . ARG A 1 90 ? -7.931 -13.863 -0.154 1.00 96.75 90 ARG A N 1
ATOM 681 C CA . ARG A 1 90 ? -6.546 -13.531 -0.520 1.00 96.75 90 ARG A CA 1
ATOM 682 C C . ARG A 1 90 ? -6.396 -12.105 -1.005 1.00 96.75 90 ARG A C 1
ATOM 684 O O . ARG A 1 90 ? -7.291 -11.544 -1.629 1.00 96.75 90 ARG A O 1
ATOM 691 N N . PHE A 1 91 ? -5.209 -11.554 -0.777 1.00 97.81 91 PHE A N 1
ATOM 692 C CA . PHE A 1 91 ? -4.771 -10.312 -1.398 1.00 97.81 91 PHE A CA 1
ATOM 693 C C . PHE A 1 91 ? -3.634 -10.598 -2.372 1.00 97.81 91 PHE A C 1
ATOM 695 O O . PHE A 1 91 ? -2.616 -11.183 -1.991 1.00 97.81 91 PHE A O 1
ATOM 702 N N . TYR A 1 92 ? -3.829 -10.180 -3.618 1.00 97.81 92 TYR A N 1
ATOM 703 C CA . TYR A 1 92 ? -2.873 -10.296 -4.710 1.00 97.81 92 TYR A CA 1
ATOM 704 C C . TYR A 1 92 ? -2.339 -8.919 -5.052 1.00 97.81 92 TYR A C 1
ATOM 706 O O . TYR A 1 92 ? -3.114 -7.971 -5.151 1.00 97.81 92 TYR A O 1
ATOM 714 N N . PHE A 1 93 ? -1.039 -8.797 -5.283 1.00 97.69 93 PHE A N 1
ATOM 715 C CA . PHE A 1 93 ? -0.452 -7.527 -5.693 1.00 97.69 93 PHE A CA 1
ATOM 716 C C . PHE A 1 93 ? 0.730 -7.718 -6.631 1.00 97.69 93 PHE A C 1
ATOM 718 O O . PHE A 1 93 ? 1.412 -8.746 -6.612 1.00 97.69 93 PHE A O 1
ATOM 725 N N . ILE A 1 94 ? 0.975 -6.700 -7.452 1.00 97.62 94 ILE A N 1
ATOM 726 C CA . ILE A 1 94 ? 2.166 -6.635 -8.295 1.00 97.62 94 ILE A CA 1
ATOM 727 C C . ILE A 1 94 ? 3.336 -6.270 -7.387 1.00 97.62 94 ILE A C 1
ATOM 729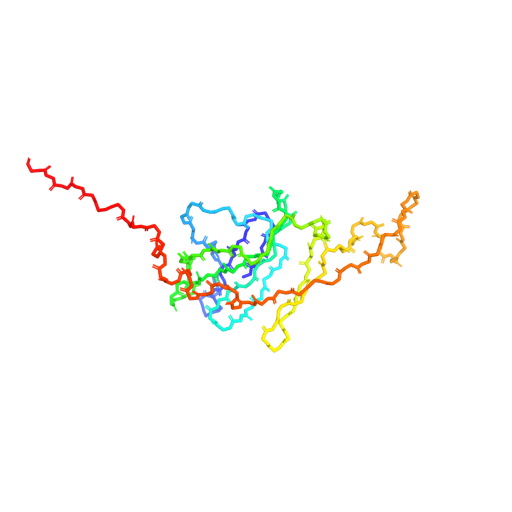 O O . ILE A 1 94 ? 3.349 -5.167 -6.851 1.00 97.62 94 ILE A O 1
ATOM 733 N N . ALA A 1 95 ? 4.297 -7.177 -7.208 1.00 96.69 95 ALA A N 1
ATOM 734 C CA . ALA A 1 95 ? 5.450 -7.009 -6.319 1.00 96.69 95 ALA A CA 1
ATOM 735 C C . ALA A 1 95 ? 6.670 -6.367 -7.009 1.00 96.69 95 ALA A C 1
ATOM 737 O O . ALA A 1 95 ? 7.481 -5.712 -6.352 1.00 96.69 95 ALA A O 1
ATOM 738 N N . ASN A 1 96 ? 6.767 -6.506 -8.335 1.00 95.38 96 ASN A N 1
ATOM 739 C CA . ASN A 1 96 ? 7.775 -5.845 -9.165 1.00 95.38 96 ASN A CA 1
ATOM 740 C C . ASN A 1 96 ? 7.110 -5.200 -10.388 1.00 95.38 96 ASN A C 1
ATOM 742 O O . ASN A 1 96 ? 7.009 -5.814 -11.453 1.00 95.38 96 ASN A O 1
ATOM 746 N N . SER A 1 97 ? 6.569 -3.993 -10.201 1.00 94.44 97 SER A N 1
ATOM 747 C CA . SER A 1 97 ? 5.754 -3.323 -11.219 1.00 94.44 97 SER A CA 1
ATOM 748 C C . SER A 1 97 ? 6.559 -2.801 -12.394 1.00 94.44 97 SER A C 1
ATOM 750 O O . SER A 1 97 ? 6.091 -2.882 -13.531 1.00 94.44 97 SER A O 1
ATOM 752 N N . GLN A 1 98 ? 7.758 -2.278 -12.125 1.00 93.56 98 GLN A N 1
ATOM 753 C CA . GLN A 1 98 ? 8.617 -1.664 -13.140 1.00 93.56 98 GLN A CA 1
ATOM 754 C C . GLN A 1 98 ? 7.912 -0.538 -13.917 1.00 93.56 98 GLN A C 1
ATOM 756 O O . GLN A 1 98 ? 8.379 -0.171 -14.978 1.00 93.56 98 GLN A O 1
ATOM 761 N N . ARG A 1 99 ? 6.772 -0.006 -13.434 1.00 92.88 99 ARG A N 1
ATOM 762 C CA . ARG A 1 99 ? 5.928 0.967 -14.155 1.00 92.88 99 ARG A CA 1
ATOM 763 C C . ARG A 1 99 ? 6.740 2.156 -14.654 1.00 92.88 99 ARG A C 1
ATOM 765 O O . ARG A 1 99 ? 6.595 2.541 -15.805 1.00 92.88 99 ARG A O 1
ATOM 772 N N . ASP A 1 100 ? 7.601 2.676 -13.791 1.00 92.69 100 ASP A N 1
ATOM 773 C CA . ASP A 1 100 ? 8.363 3.895 -14.047 1.00 92.69 100 ASP A CA 1
ATOM 774 C C . ASP A 1 100 ? 9.542 3.662 -15.019 1.00 92.69 100 ASP A C 1
ATOM 776 O O . ASP A 1 100 ? 10.176 4.616 -15.457 1.00 92.69 100 ASP A O 1
ATOM 780 N N . ASP A 1 101 ? 9.789 2.404 -15.414 1.00 96.06 101 ASP A N 1
ATOM 781 C CA . ASP A 1 101 ? 10.773 2.019 -16.433 1.00 96.06 101 ASP A CA 1
ATOM 782 C C . ASP A 1 101 ? 10.193 2.103 -17.865 1.00 96.06 101 ASP A C 1
ATOM 784 O O . ASP A 1 101 ? 10.924 1.941 -18.846 1.00 96.06 101 ASP A O 1
ATOM 788 N N . TYR A 1 102 ? 8.881 2.343 -18.002 1.00 95.94 102 TYR A N 1
ATOM 789 C CA . TYR A 1 102 ? 8.178 2.412 -19.284 1.00 95.94 102 TYR A CA 1
ATOM 790 C C . TYR A 1 102 ? 7.661 3.825 -19.565 1.00 95.94 102 TYR A C 1
ATOM 792 O O . TYR A 1 102 ? 7.112 4.502 -18.695 1.00 95.94 102 TYR A O 1
ATOM 800 N N . GLY A 1 103 ? 7.786 4.241 -20.823 1.00 95.88 103 GLY A N 1
ATOM 801 C CA . GLY A 1 103 ? 7.206 5.468 -21.342 1.00 95.88 103 GLY A CA 1
ATOM 802 C C . GLY A 1 103 ? 5.680 5.399 -21.491 1.00 95.88 103 GLY A C 1
ATOM 8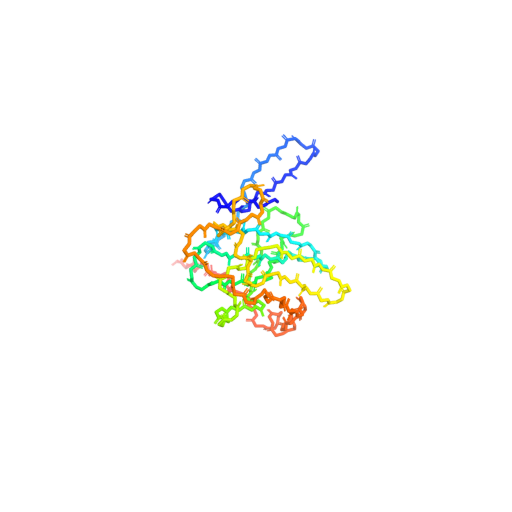03 O O . GLY A 1 103 ? 5.070 4.331 -21.383 1.00 95.88 103 GLY A O 1
ATOM 804 N N . PRO A 1 104 ? 5.036 6.539 -21.792 1.00 95.06 104 PRO A N 1
ATOM 805 C CA . PRO A 1 104 ? 3.583 6.621 -21.956 1.00 95.06 104 PRO A CA 1
ATOM 806 C C . PRO A 1 104 ? 3.048 5.810 -23.148 1.00 95.06 104 PRO A C 1
ATOM 808 O O . PRO A 1 104 ? 1.856 5.523 -23.207 1.00 95.06 104 PRO A O 1
ATOM 811 N N . ASP A 1 105 ? 3.909 5.422 -24.090 1.00 95.44 105 ASP A N 1
ATOM 812 C CA . ASP A 1 105 ? 3.591 4.515 -25.197 1.00 95.44 105 ASP A CA 1
ATOM 813 C C . ASP A 1 105 ? 3.710 3.025 -24.813 1.00 95.44 105 ASP A C 1
ATOM 815 O O . ASP A 1 105 ? 3.511 2.144 -25.651 1.00 95.44 105 ASP A O 1
ATOM 819 N N . GLY A 1 106 ? 4.037 2.736 -23.549 1.00 93.44 106 GLY A N 1
ATOM 820 C CA . GLY A 1 106 ? 4.224 1.389 -23.023 1.00 93.44 106 GLY A CA 1
ATOM 821 C C . GLY A 1 106 ? 5.547 0.742 -23.428 1.00 93.44 106 GLY A C 1
ATOM 822 O O . GLY A 1 106 ? 5.719 -0.457 -23.198 1.00 93.44 106 GLY A O 1
ATOM 823 N N . ARG A 1 107 ? 6.481 1.488 -24.033 1.00 96.44 107 ARG A N 1
ATOM 824 C CA . ARG A 1 107 ? 7.818 0.981 -24.356 1.00 96.44 107 ARG A CA 1
ATOM 825 C C . ARG A 1 107 ? 8.766 1.197 -23.193 1.00 96.44 107 ARG A C 1
ATOM 827 O O . ARG A 1 107 ? 8.717 2.216 -22.517 1.00 96.44 107 ARG A O 1
ATOM 834 N N . LEU A 1 108 ? 9.634 0.220 -22.976 1.00 96.88 108 LEU A N 1
ATOM 835 C CA . LEU A 1 108 ? 10.711 0.329 -22.005 1.00 96.88 108 LEU A CA 1
ATOM 836 C C . LEU A 1 108 ? 11.691 1.426 -22.456 1.00 96.88 108 LEU A C 1
ATOM 838 O O . LEU A 1 108 ? 11.996 1.503 -23.648 1.00 96.88 108 LEU A O 1
ATOM 842 N N . PHE A 1 109 ? 12.171 2.262 -21.534 1.00 97.06 109 PHE A N 1
ATOM 843 C CA . PHE A 1 109 ? 13.176 3.274 -21.867 1.00 97.06 109 PHE A CA 1
ATOM 844 C C . PHE A 1 109 ? 14.498 2.640 -22.330 1.00 97.06 109 PHE A C 1
ATOM 846 O O . PHE A 1 109 ? 14.875 1.548 -21.895 1.00 97.06 109 PHE A O 1
ATOM 853 N N . ASP A 1 110 ? 15.213 3.346 -23.212 1.00 97.06 110 ASP A N 1
ATOM 854 C CA . ASP A 1 110 ? 16.471 2.874 -23.791 1.00 97.06 110 ASP A CA 1
ATOM 855 C C . ASP A 1 110 ? 17.501 2.509 -22.711 1.00 97.06 110 ASP A C 1
ATOM 857 O O . ASP A 1 110 ? 17.717 3.237 -21.743 1.00 97.06 110 ASP A O 1
ATOM 861 N N . GLY A 1 111 ? 18.166 1.368 -22.900 1.00 95.94 111 GLY A N 1
ATOM 862 C CA . GLY A 1 111 ? 19.195 0.870 -21.984 1.00 95.94 111 GLY A CA 1
ATOM 863 C C . GLY A 1 111 ? 18.665 0.108 -20.766 1.00 95.94 111 GLY A C 1
ATOM 864 O O . GLY A 1 111 ? 19.468 -0.487 -20.047 1.00 95.94 111 GLY A O 1
ATOM 865 N N . LEU A 1 112 ? 17.349 0.059 -20.550 1.00 96.19 112 LEU A N 1
ATOM 866 C CA . LEU A 1 112 ? 16.747 -0.790 -19.524 1.00 96.19 112 LEU A CA 1
ATOM 867 C C . LEU A 1 112 ? 16.459 -2.197 -20.067 1.00 96.19 112 LEU A C 1
ATOM 869 O O . LEU A 1 112 ? 16.324 -2.418 -21.272 1.00 96.19 112 LEU A O 1
ATOM 873 N N . GLN A 1 113 ? 16.346 -3.167 -19.158 1.00 95.00 113 GLN A N 1
ATOM 874 C CA . GLN A 1 113 ? 15.874 -4.518 -19.459 1.00 95.00 113 GLN A CA 1
ATOM 875 C C . GLN A 1 113 ? 14.719 -4.865 -18.529 1.00 95.00 113 GLN A C 1
ATOM 877 O O . GLN A 1 113 ? 14.793 -4.624 -17.327 1.00 95.00 113 GLN A O 1
ATOM 882 N N . ALA A 1 114 ? 13.656 -5.437 -19.090 1.00 92.88 114 ALA A N 1
ATOM 883 C CA . ALA A 1 114 ? 12.517 -5.868 -18.300 1.00 92.88 114 ALA A CA 1
ATOM 884 C C . ALA A 1 114 ? 12.882 -7.097 -17.460 1.00 92.88 114 ALA A C 1
ATOM 886 O O . ALA A 1 114 ? 13.370 -8.104 -17.974 1.00 92.88 114 ALA A O 1
ATOM 887 N N . GLU A 1 115 ? 12.574 -7.036 -16.172 1.00 92.25 115 GLU A N 1
ATOM 888 C CA . GLU A 1 115 ? 12.625 -8.183 -15.275 1.00 92.25 115 GLU A CA 1
ATOM 889 C C . GLU A 1 115 ? 11.291 -8.952 -15.292 1.00 92.25 115 GLU A C 1
ATOM 891 O O . GLU A 1 115 ? 10.251 -8.414 -15.699 1.00 92.25 115 GLU A O 1
ATOM 896 N N . PRO A 1 116 ? 11.250 -10.201 -14.794 1.00 90.56 116 PRO A N 1
ATOM 897 C CA . PRO A 1 116 ? 9.991 -10.895 -14.562 1.00 90.56 116 PRO A CA 1
ATOM 898 C C . PRO A 1 116 ? 9.062 -10.101 -13.632 1.00 90.56 116 PRO A C 1
ATOM 900 O O . PRO A 1 116 ? 9.428 -9.717 -12.517 1.00 90.56 116 PRO A O 1
ATOM 903 N N . ARG A 1 117 ? 7.816 -9.894 -14.071 1.00 90.69 117 ARG A N 1
ATOM 904 C CA . ARG A 1 117 ? 6.759 -9.345 -13.215 1.00 90.69 117 ARG A CA 1
ATOM 905 C C . ARG A 1 117 ? 6.331 -10.417 -12.223 1.00 90.69 117 ARG A C 1
ATOM 907 O O . ARG A 1 117 ? 5.874 -11.488 -12.618 1.00 90.69 117 ARG A O 1
ATOM 914 N N . VAL A 1 118 ? 6.456 -10.117 -10.936 1.00 94.00 118 VAL A N 1
ATOM 915 C CA . VAL A 1 118 ? 6.039 -11.025 -9.865 1.00 94.00 118 VAL A CA 1
ATOM 916 C C . VAL A 1 118 ? 4.688 -10.576 -9.327 1.00 94.00 118 VAL A C 1
ATOM 918 O O . VAL A 1 118 ? 4.544 -9.434 -8.890 1.00 94.00 118 VAL A O 1
ATOM 921 N N . ILE A 1 119 ? 3.713 -11.484 -9.337 1.00 95.81 119 ILE A N 1
ATOM 922 C CA . ILE A 1 119 ? 2.482 -11.347 -8.559 1.00 95.81 119 ILE A CA 1
ATOM 923 C C . ILE A 1 119 ? 2.674 -12.118 -7.264 1.00 95.81 119 ILE A C 1
ATOM 925 O O . ILE A 1 119 ? 3.040 -13.293 -7.283 1.00 95.81 119 ILE A O 1
ATOM 929 N N . TYR A 1 120 ? 2.440 -11.449 -6.146 1.00 96.00 120 TYR A N 1
ATOM 930 C CA . TYR A 1 120 ? 2.578 -12.042 -4.827 1.00 96.00 120 TYR A CA 1
ATOM 931 C C . TYR A 1 120 ? 1.207 -12.143 -4.166 1.00 96.00 120 TYR A C 1
ATOM 933 O O . TYR A 1 120 ? 0.328 -11.310 -4.397 1.00 96.00 120 TYR A O 1
ATOM 941 N N . GLN A 1 121 ? 1.026 -13.182 -3.357 1.00 96.12 121 GLN A N 1
ATOM 942 C CA . GLN A 1 121 ? -0.212 -13.448 -2.638 1.00 96.12 121 GLN A CA 1
ATOM 943 C C . GLN A 1 121 ? 0.074 -13.475 -1.141 1.00 96.12 121 GLN A C 1
ATOM 945 O O . GLN A 1 121 ? 1.002 -14.148 -0.694 1.00 96.12 121 GLN A O 1
ATOM 950 N N . VAL A 1 122 ? -0.770 -12.809 -0.359 1.00 95.94 122 VAL A N 1
ATOM 951 C CA . VAL A 1 122 ? -0.771 -12.906 1.106 1.00 95.94 122 VAL A CA 1
ATOM 952 C C . VAL A 1 122 ? -2.169 -13.239 1.612 1.00 95.94 122 VAL A C 1
ATOM 954 O O . VAL A 1 122 ? -3.167 -13.010 0.926 1.00 95.94 122 VAL A O 1
ATOM 957 N N . SER A 1 123 ? -2.243 -13.808 2.816 1.00 95.12 123 SER A N 1
ATOM 958 C CA . SER A 1 123 ? -3.513 -13.930 3.532 1.00 95.12 123 SER A CA 1
ATOM 959 C C . SER A 1 123 ? -3.776 -12.637 4.312 1.00 95.12 123 SER A C 1
ATOM 961 O O . SER A 1 123 ? -3.002 -12.328 5.223 1.00 95.12 123 SER A O 1
ATOM 963 N N . PRO A 1 124 ? -4.860 -11.899 4.021 1.00 94.06 124 PRO A N 1
ATOM 964 C CA . PRO A 1 124 ? -5.260 -10.730 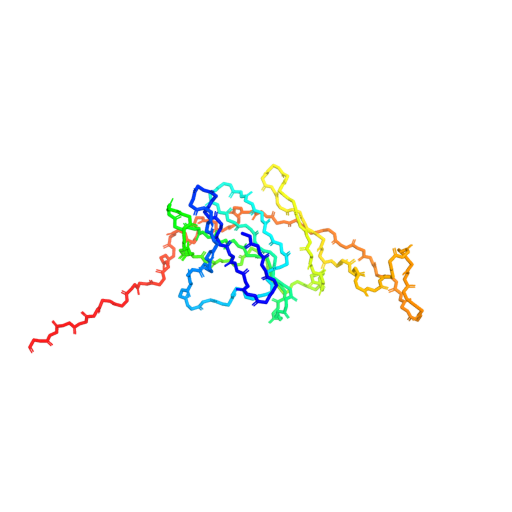4.795 1.00 94.06 124 PRO A CA 1
ATOM 965 C C . PRO A 1 124 ? -5.526 -11.036 6.269 1.00 94.06 124 PRO A C 1
ATOM 967 O O . PRO A 1 124 ? -5.364 -10.156 7.106 1.00 94.06 124 PRO A O 1
ATOM 970 N N . SER A 1 125 ? -5.874 -12.283 6.600 1.00 90.69 125 SER A N 1
ATOM 971 C CA . SER A 1 125 ? -6.148 -12.757 7.960 1.00 90.69 125 SER A CA 1
ATOM 972 C C . SER A 1 125 ? -4.928 -13.385 8.648 1.00 90.69 125 SER A C 1
ATOM 974 O O . SER A 1 125 ? -5.029 -13.891 9.769 1.00 90.69 125 SER A O 1
ATOM 976 N N . PHE A 1 126 ? -3.744 -13.340 8.024 1.00 88.19 126 PHE A N 1
ATOM 977 C CA . PHE A 1 126 ? -2.520 -13.883 8.613 1.00 88.19 126 PHE A CA 1
ATOM 978 C C . PHE A 1 126 ? -2.261 -13.303 10.014 1.00 88.19 126 PHE A C 1
ATOM 980 O O . PHE A 1 126 ? -2.325 -12.090 10.214 1.00 88.19 126 PHE A O 1
ATOM 987 N N . ALA A 1 127 ? -1.975 -14.169 10.989 1.00 80.75 127 ALA A N 1
ATOM 988 C CA . ALA A 1 127 ? -1.670 -13.803 12.375 1.00 80.75 127 ALA A CA 1
ATOM 989 C C . ALA A 1 127 ? -2.736 -12.943 13.099 1.00 80.75 127 ALA A C 1
ATOM 991 O O . ALA A 1 127 ? -2.419 -12.307 14.102 1.00 80.75 127 ALA A O 1
ATOM 992 N N . LEU A 1 128 ? -3.997 -12.923 12.637 1.00 79.25 128 LEU A N 1
ATOM 993 C CA . LEU A 1 128 ? -5.049 -12.089 13.241 1.00 79.25 128 LEU A CA 1
ATOM 994 C C . LEU A 1 128 ? -5.291 -12.440 14.722 1.00 79.25 128 LEU A C 1
ATOM 996 O O . LEU A 1 128 ? -5.346 -11.547 15.560 1.00 79.25 128 LEU A O 1
ATOM 1000 N N . LYS A 1 129 ? -5.352 -13.739 15.054 1.00 65.06 129 LYS A N 1
ATOM 1001 C CA . LYS A 1 129 ? -5.546 -14.214 16.438 1.00 65.06 129 LYS A CA 1
ATOM 1002 C C . LYS A 1 129 ? -4.374 -13.847 17.355 1.00 65.06 129 LYS A C 1
ATOM 1004 O O . LYS A 1 129 ? -4.582 -13.291 18.425 1.00 65.06 129 LYS A O 1
ATOM 1009 N N . ALA A 1 130 ? -3.141 -14.052 16.887 1.00 61.38 130 ALA A N 1
ATOM 1010 C CA . ALA A 1 130 ? -1.937 -13.722 17.650 1.00 61.38 130 ALA A CA 1
ATOM 1011 C C . ALA A 1 130 ? -1.825 -12.215 17.963 1.00 61.38 130 ALA A C 1
ATOM 1013 O O . ALA A 1 130 ? -1.321 -11.843 19.016 1.00 61.38 130 ALA A O 1
ATOM 1014 N N . GLN A 1 131 ? -2.329 -11.346 17.078 1.00 57.81 131 GLN A N 1
ATOM 1015 C CA . GLN A 1 131 ? -2.338 -9.891 17.286 1.00 57.81 131 GLN A CA 1
ATOM 1016 C C . GLN A 1 131 ? -3.455 -9.402 18.216 1.00 57.81 131 GLN A C 1
ATOM 1018 O O . GLN A 1 131 ? -3.319 -8.346 18.829 1.00 57.81 131 GLN A O 1
ATOM 1023 N N . GLN A 1 132 ? -4.558 -10.148 18.322 1.00 58.66 132 GLN A N 1
ATOM 1024 C CA . GLN A 1 132 ? -5.627 -9.863 19.284 1.00 58.66 132 GLN A CA 1
ATOM 1025 C C . GLN A 1 132 ? -5.207 -10.243 20.710 1.00 58.66 132 GLN A C 1
ATOM 1027 O O . GLN A 1 132 ? -5.538 -9.537 21.658 1.00 58.66 132 GLN A O 1
ATOM 1032 N N . GLU A 1 133 ? -4.437 -11.323 20.854 1.00 51.75 133 GLU A N 1
ATOM 1033 C CA . GLU A 1 133 ? -3.954 -11.834 22.141 1.00 51.75 133 GLU A CA 1
ATOM 1034 C C . GLU A 1 133 ? -2.737 -11.065 22.680 1.00 51.75 133 GLU A C 1
ATOM 1036 O O . GLU A 1 133 ? -2.558 -10.971 23.892 1.00 51.75 133 GLU A O 1
ATOM 1041 N N . SER A 1 134 ? -1.913 -10.469 21.809 1.00 55.50 134 SER A N 1
ATOM 1042 C CA . SER A 1 134 ? -0.673 -9.799 22.220 1.00 55.50 134 SER A CA 1
ATOM 1043 C C . SER A 1 134 ? -0.853 -8.412 22.842 1.00 55.50 134 SER A C 1
ATOM 1045 O O . SER A 1 134 ? 0.152 -7.839 23.242 1.00 55.50 134 SER A O 1
ATOM 1047 N N . GLY A 1 135 ? -2.075 -7.865 22.910 1.00 48.84 135 GLY A N 1
ATOM 1048 C CA . GLY A 1 135 ? -2.367 -6.555 23.504 1.00 48.84 135 GLY A CA 1
ATOM 1049 C C . GLY A 1 135 ? -1.522 -5.419 22.913 1.00 48.84 135 GLY A C 1
ATOM 1050 O O . GLY A 1 135 ? -0.396 -5.180 23.340 1.00 48.84 135 GLY A O 1
ATOM 1051 N N . GLY A 1 136 ? -2.071 -4.674 21.945 1.00 49.34 136 GLY A N 1
ATOM 1052 C CA . GLY A 1 136 ? -1.467 -3.411 21.491 1.00 49.34 136 GLY A CA 1
ATOM 1053 C C . GLY A 1 136 ? -1.063 -2.509 22.674 1.00 49.34 136 GLY A C 1
ATOM 1054 O O . GLY A 1 136 ? -1.614 -2.674 23.766 1.00 49.34 136 GLY A O 1
ATOM 1055 N N . PRO A 1 137 ? -0.087 -1.597 22.490 1.00 43.66 137 PRO A N 1
ATOM 1056 C CA . PRO A 1 137 ? 0.632 -0.948 23.583 1.00 43.66 137 PRO A CA 1
ATOM 1057 C C . PRO A 1 137 ? -0.324 -0.463 24.671 1.00 43.66 137 PRO A C 1
ATOM 1059 O O . PRO A 1 137 ? -1.236 0.322 24.408 1.00 43.66 137 PRO A O 1
ATOM 1062 N N . LYS A 1 138 ? -0.115 -0.971 25.892 1.00 41.31 138 LYS A N 1
ATOM 1063 C CA . LYS A 1 138 ? -0.841 -0.540 27.084 1.00 41.31 138 LYS A CA 1
ATOM 1064 C C . LYS A 1 138 ? -0.677 0.975 27.176 1.00 41.31 138 LYS A C 1
ATOM 1066 O O . LYS A 1 138 ? 0.453 1.459 27.261 1.00 41.31 138 LYS A O 1
ATOM 1071 N N . ALA A 1 139 ? -1.785 1.712 27.104 1.00 37.62 139 ALA A N 1
ATOM 1072 C CA . ALA A 1 139 ? -1.773 3.142 27.363 1.00 37.62 139 ALA A CA 1
ATOM 1073 C C . ALA A 1 139 ? -1.082 3.359 28.714 1.00 37.62 139 ALA A C 1
ATOM 1075 O O . ALA A 1 139 ? -1.414 2.682 29.690 1.00 37.62 139 ALA A O 1
ATOM 1076 N N . ALA A 1 140 ? -0.073 4.228 28.745 1.00 40.09 140 ALA A N 1
ATOM 1077 C CA . ALA A 1 140 ? 0.586 4.598 29.982 1.00 40.09 140 ALA A CA 1
ATOM 1078 C C . ALA A 1 140 ? -0.462 5.261 30.884 1.00 40.09 140 ALA A C 1
ATOM 1080 O O . ALA A 1 140 ? -0.872 6.395 30.641 1.00 40.09 140 ALA A O 1
ATOM 1081 N N . GLU A 1 141 ? -0.934 4.527 31.889 1.00 37.69 141 GLU A N 1
ATOM 1082 C CA . GLU A 1 141 ? -1.713 5.095 32.979 1.00 37.69 141 GLU A CA 1
ATOM 1083 C C . GLU A 1 141 ? -0.798 6.078 33.712 1.00 37.69 141 GLU A C 1
ATOM 1085 O O . GLU A 1 141 ? 0.221 5.705 34.297 1.00 37.69 141 GLU A O 1
ATOM 1090 N N . GLY A 1 142 ? -1.131 7.364 33.592 1.00 36.16 142 GLY A N 1
ATOM 1091 C CA . GLY A 1 142 ? -0.470 8.435 34.315 1.00 36.16 142 GLY A CA 1
ATOM 1092 C C . GLY A 1 142 ? -0.612 8.193 35.810 1.00 36.16 142 GLY A C 1
ATOM 1093 O O . GLY A 1 142 ? -1.714 8.202 36.352 1.00 36.16 142 GLY A O 1
ATOM 1094 N N . ASN A 1 143 ? 0.519 7.973 36.469 1.00 38.59 143 ASN A N 1
ATOM 1095 C CA . ASN A 1 143 ? 0.596 7.923 37.916 1.00 38.59 143 ASN A CA 1
ATOM 1096 C C . ASN A 1 143 ? 0.379 9.337 38.475 1.00 38.59 143 ASN A C 1
ATOM 1098 O O . ASN A 1 143 ? 1.312 10.135 38.532 1.00 38.59 143 ASN A O 1
ATOM 1102 N N . SER A 1 144 ? -0.852 9.653 38.872 1.00 44.41 144 SER A N 1
ATOM 1103 C CA . SER A 1 144 ? -1.135 10.757 39.786 1.00 44.41 144 SER A CA 1
ATOM 1104 C C . SER A 1 144 ? -1.058 10.241 41.229 1.00 44.41 144 SER A C 1
ATOM 1106 O O . SER A 1 144 ? -2.069 9.843 41.803 1.00 44.41 144 SER A O 1
ATOM 1108 N N . GLY A 1 145 ? 0.145 10.225 41.804 1.00 47.00 145 GLY A N 1
ATOM 1109 C CA . GLY A 1 145 ? 0.331 10.395 43.252 1.00 47.00 145 GLY A CA 1
ATOM 1110 C C . GLY A 1 145 ? 0.645 11.877 43.478 1.00 47.00 145 GLY A C 1
ATOM 1111 O O . GLY A 1 145 ? 1.422 12.439 42.713 1.00 47.00 145 GLY A O 1
ATOM 1112 N N . GLY A 1 146 ? -0.003 12.604 44.383 1.00 37.28 146 GLY A N 1
ATOM 1113 C CA . GLY A 1 146 ? -0.356 12.229 45.748 1.00 37.28 146 GLY A CA 1
ATOM 1114 C C . GLY A 1 146 ? 0.483 13.110 46.657 1.00 37.28 146 GLY A C 1
ATOM 1115 O O . GLY A 1 146 ? 1.696 12.827 46.735 1.00 37.28 146 GLY A O 1
#

pLDDT: mean 85.7, std 15.81, range [36.16, 97.81]